Protein AF-A0A2V6MZD0-F1 (afdb_monomer)

pLDDT: mean 96.67, std 4.66, range [62.41, 98.56]

Solvent-accessible surface area (backbone atoms only — not comparable to full-atom values): 3981 Å² total; per-residue (Å²): 62,33,36,42,30,49,76,87,43,78,40,85,44,50,93,91,65,85,85,88,82,62,90,89,59,58,69,52,78,47,74,78,45,92,72,87,84,88,88,84,65,87,72,75,58,65,70,58,53,51,52,53,51,57,56,61,75,74,109

Structure (mmCIF, N/CA/C/O backbone):
data_AF-A0A2V6MZD0-F1
#
_entry.id   AF-A0A2V6MZD0-F1
#
loop_
_atom_site.group_PDB
_atom_site.id
_atom_site.type_symbol
_atom_site.label_atom_id
_atom_site.label_alt_id
_atom_site.label_comp_id
_atom_site.label_asym_id
_atom_site.label_entity_id
_atom_site.label_seq_id
_atom_site.pdbx_PDB_ins_code
_atom_site.Cartn_x
_atom_site.Cartn_y
_atom_site.Cartn_z
_atom_site.occupancy
_atom_site.B_iso_or_equiv
_atom_site.auth_seq_id
_atom_site.auth_comp_id
_atom_site.auth_asym_id
_atom_site.auth_atom_id
_atom_site.pdbx_PDB_model_num
ATOM 1 N N . ARG A 1 1 ? -10.659 2.551 8.236 1.00 96.56 1 ARG A N 1
ATOM 2 C CA . ARG A 1 1 ? -11.122 3.015 6.905 1.00 96.56 1 ARG A CA 1
ATOM 3 C C . ARG A 1 1 ? -10.101 3.975 6.331 1.00 96.56 1 ARG A C 1
ATOM 5 O O . ARG A 1 1 ? -9.519 4.770 7.068 1.00 96.56 1 ARG A O 1
ATOM 12 N N . MET A 1 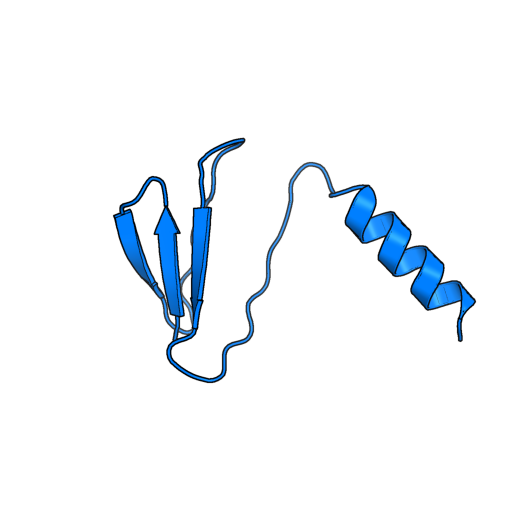2 ? -9.903 3.921 5.022 1.00 98.00 2 MET A N 1
ATOM 13 C CA . MET A 1 2 ? -8.965 4.786 4.312 1.00 98.00 2 MET A CA 1
ATOM 14 C C . MET A 1 2 ? -9.512 5.161 2.940 1.00 98.00 2 MET A C 1
ATOM 16 O O . MET A 1 2 ? -10.432 4.521 2.437 1.00 98.00 2 MET A O 1
ATOM 20 N N . LYS A 1 3 ? -8.914 6.174 2.329 1.00 98.44 3 LYS A N 1
ATOM 21 C CA . LYS A 1 3 ? -9.155 6.573 0.951 1.00 98.44 3 LYS A CA 1
ATOM 22 C C . LYS A 1 3 ? -7.914 6.237 0.133 1.00 98.44 3 LYS A C 1
ATOM 24 O O . LYS A 1 3 ? -6.867 6.853 0.318 1.00 98.44 3 LYS A O 1
ATOM 29 N N . LEU A 1 4 ? -8.036 5.246 -0.742 1.00 98.31 4 LEU A N 1
ATOM 30 C CA . LEU A 1 4 ? -7.024 4.909 -1.735 1.00 98.31 4 LEU A CA 1
ATOM 31 C C . LEU A 1 4 ? -7.236 5.812 -2.953 1.00 98.31 4 LEU A C 1
ATOM 33 O O . LEU A 1 4 ? -8.334 5.871 -3.493 1.00 98.31 4 LEU A O 1
ATOM 37 N N . ILE A 1 5 ? -6.212 6.545 -3.366 1.00 98.56 5 ILE A N 1
ATOM 38 C CA . ILE A 1 5 ? -6.255 7.445 -4.519 1.00 98.56 5 ILE A CA 1
ATOM 39 C C . ILE A 1 5 ? -5.443 6.779 -5.620 1.00 98.56 5 ILE A C 1
ATOM 41 O O . ILE A 1 5 ? -4.234 6.641 -5.466 1.00 98.56 5 ILE A O 1
ATOM 45 N N . VAL A 1 6 ? -6.092 6.359 -6.703 1.00 98.06 6 VAL A N 1
ATOM 46 C CA . VAL A 1 6 ? -5.468 5.651 -7.830 1.00 98.06 6 VAL A CA 1
ATOM 47 C C . VAL A 1 6 ? -5.674 6.478 -9.087 1.00 98.06 6 VAL A C 1
ATOM 49 O O . VAL A 1 6 ? -6.813 6.745 -9.461 1.00 98.06 6 VAL A O 1
ATOM 52 N N . ASP A 1 7 ? -4.582 6.932 -9.700 1.00 97.00 7 ASP A N 1
ATOM 53 C CA . ASP A 1 7 ? -4.608 7.824 -10.869 1.00 97.00 7 ASP A CA 1
ATOM 54 C C . ASP A 1 7 ? -5.551 9.034 -10.674 1.00 97.00 7 ASP A C 1
ATOM 56 O O . ASP A 1 7 ? -6.433 9.339 -11.474 1.00 97.00 7 ASP A O 1
ATOM 60 N N . GLY A 1 8 ? -5.445 9.667 -9.500 1.00 97.06 8 GLY A N 1
ATOM 61 C CA . GLY A 1 8 ? -6.291 10.795 -9.091 1.00 97.06 8 GLY A CA 1
ATOM 62 C C . GLY A 1 8 ? -7.721 10.429 -8.670 1.00 97.06 8 GLY A C 1
ATOM 63 O O . GLY A 1 8 ? -8.422 11.283 -8.126 1.00 97.06 8 GLY A O 1
ATOM 64 N N . THR A 1 9 ? -8.157 9.178 -8.846 1.00 97.81 9 THR A N 1
ATOM 65 C CA . THR A 1 9 ? -9.511 8.735 -8.491 1.00 97.81 9 THR A CA 1
ATOM 66 C C . THR A 1 9 ? -9.559 8.187 -7.063 1.00 97.81 9 THR A C 1
ATOM 68 O O . THR A 1 9 ? -8.831 7.247 -6.743 1.00 97.81 9 THR A O 1
ATOM 71 N N . PRO A 1 10 ? -10.412 8.734 -6.179 1.00 98.06 10 PRO A N 1
ATOM 72 C CA . PRO A 1 10 ? -10.524 8.259 -4.809 1.00 98.06 10 PRO A CA 1
ATOM 73 C C . PRO A 1 10 ? -11.449 7.044 -4.673 1.00 98.06 10 PRO A C 1
ATOM 75 O O . PRO A 1 10 ? -12.528 6.987 -5.266 1.00 98.06 10 PRO A O 1
ATOM 78 N N . HIS A 1 11 ? -11.055 6.103 -3.821 1.00 98.06 11 HIS A N 1
ATOM 79 C CA . HIS A 1 11 ? -11.790 4.892 -3.473 1.00 98.06 11 HIS A CA 1
ATOM 80 C C . HIS A 1 11 ? -11.808 4.737 -1.949 1.00 98.06 11 HIS A C 1
ATOM 82 O O . HIS A 1 11 ?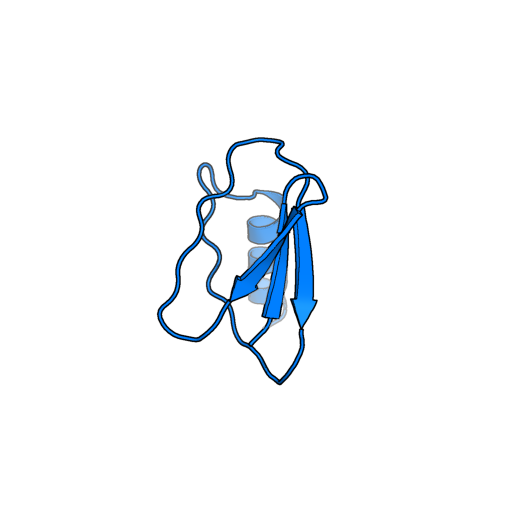 -10.753 4.649 -1.320 1.00 98.06 11 HIS A O 1
ATOM 88 N N . GLU A 1 12 ? -12.992 4.724 -1.334 1.00 98.12 12 GLU A N 1
ATOM 89 C CA . GLU A 1 12 ? -13.104 4.436 0.101 1.00 98.12 12 GLU A CA 1
ATOM 90 C C . GLU A 1 12 ? -12.957 2.931 0.340 1.00 98.12 12 GLU A C 1
ATOM 92 O O . GLU A 1 12 ? -13.604 2.122 -0.321 1.00 98.12 12 GLU A O 1
ATOM 97 N N . MET A 1 13 ? -12.094 2.573 1.288 1.00 98.19 13 MET A N 1
ATOM 98 C CA . MET A 1 13 ? -11.734 1.201 1.620 1.00 98.19 13 MET A CA 1
ATOM 99 C C . MET A 1 13 ? -11.960 0.926 3.106 1.00 98.19 13 MET A C 1
ATOM 101 O O . MET A 1 13 ? -11.599 1.730 3.981 1.00 98.19 13 MET A O 1
ATOM 105 N N . LYS A 1 14 ? -12.529 -0.240 3.404 1.00 98.00 14 LYS A N 1
ATOM 106 C CA . LYS A 1 14 ? -12.784 -0.744 4.759 1.00 98.00 14 LYS A CA 1
ATOM 107 C C . LYS A 1 14 ? -12.223 -2.156 4.941 1.00 98.00 14 LYS A C 1
ATOM 109 O O . LYS A 1 14 ? -11.755 -2.800 4.007 1.00 98.00 14 LYS A O 1
ATOM 114 N N . THR A 1 15 ? -12.270 -2.639 6.179 1.00 98.06 15 THR A N 1
ATOM 115 C CA . THR A 1 15 ? -11.887 -4.013 6.519 1.00 98.06 15 THR A CA 1
ATOM 116 C C . THR A 1 15 ? -12.646 -5.020 5.658 1.00 98.06 15 THR A C 1
ATOM 118 O O . THR A 1 15 ? -13.872 -4.959 5.571 1.00 98.06 15 THR A O 1
ATOM 121 N N . GLY A 1 16 ? -11.911 -5.966 5.073 1.00 97.94 16 GLY A N 1
ATOM 122 C CA . GLY A 1 16 ? -12.447 -7.000 4.188 1.00 97.94 16 GLY A CA 1
ATOM 123 C C . GLY A 1 16 ? -12.361 -6.656 2.701 1.00 97.94 16 GLY A C 1
ATOM 124 O O . GLY A 1 16 ? -12.440 -7.568 1.883 1.00 97.94 16 GLY A O 1
ATOM 125 N N . ASP A 1 17 ? -12.144 -5.388 2.346 1.00 98.19 17 ASP A N 1
ATOM 126 C CA . ASP A 1 17 ? -11.930 -5.004 0.955 1.00 98.19 17 ASP A CA 1
ATOM 127 C C . ASP A 1 17 ? -10.492 -5.320 0.507 1.00 98.19 17 ASP A C 1
ATOM 129 O O . ASP A 1 17 ? -9.551 -5.350 1.305 1.00 98.19 17 ASP A O 1
ATOM 133 N N . SER A 1 18 ? -10.314 -5.499 -0.800 1.00 97.75 18 SER A N 1
ATOM 134 C CA . SER A 1 18 ? -9.014 -5.689 -1.447 1.00 97.75 18 SER A CA 1
ATOM 135 C C . SER A 1 18 ? -8.926 -4.840 -2.709 1.00 97.75 18 SER A C 1
ATOM 137 O O . SER A 1 18 ? -9.937 -4.651 -3.386 1.00 97.75 18 SER A O 1
ATOM 139 N N . PHE A 1 19 ? -7.726 -4.388 -3.064 1.00 97.56 19 PHE A N 1
ATOM 140 C CA . PHE A 1 19 ? -7.494 -3.618 -4.283 1.00 97.56 19 PHE A CA 1
ATOM 141 C C . PHE A 1 19 ? -6.250 -4.122 -5.014 1.00 97.56 19 PHE A C 1
ATOM 143 O O . PHE A 1 19 ? -5.272 -4.511 -4.379 1.00 97.56 19 PHE A O 1
ATOM 150 N N . TYR A 1 20 ? -6.285 -4.110 -6.348 1.00 97.12 20 TYR A N 1
ATOM 151 C CA . TYR A 1 20 ? -5.138 -4.449 -7.188 1.00 97.12 20 TYR A CA 1
ATOM 152 C C . TYR A 1 20 ? -4.536 -3.183 -7.797 1.00 97.12 20 TYR A C 1
ATOM 154 O O . TYR A 1 20 ? -5.231 -2.417 -8.463 1.00 97.12 20 TYR A O 1
ATOM 162 N N . LEU A 1 21 ? -3.235 -2.987 -7.593 1.00 97.31 21 LEU A N 1
ATOM 163 C CA . LEU A 1 21 ? -2.470 -1.895 -8.185 1.00 97.31 21 LEU A CA 1
ATOM 164 C C . LEU A 1 21 ? -1.540 -2.464 -9.256 1.00 97.31 21 LEU A C 1
ATOM 166 O O . LEU A 1 21 ? -0.613 -3.217 -8.953 1.00 97.31 21 LEU A O 1
ATOM 170 N N . ALA A 1 22 ? -1.799 -2.111 -10.514 1.00 96.25 22 ALA A N 1
ATOM 171 C CA . ALA A 1 22 ? -0.928 -2.489 -11.617 1.00 96.25 22 ALA A CA 1
ATOM 172 C C . ALA A 1 22 ? 0.409 -1.729 -11.557 1.00 96.25 22 ALA A C 1
ATOM 174 O O . ALA A 1 22 ? 0.525 -0.662 -10.946 1.00 96.25 22 ALA A O 1
ATOM 175 N N . THR A 1 23 ? 1.429 -2.281 -12.216 1.00 95.69 23 THR A N 1
ATOM 176 C CA . THR A 1 23 ? 2.775 -1.699 -12.269 1.00 95.69 23 THR A CA 1
ATOM 177 C C . THR A 1 23 ? 2.738 -0.237 -12.716 1.00 95.69 23 THR A C 1
ATOM 179 O O . THR A 1 23 ? 2.114 0.097 -13.719 1.00 95.69 23 THR A O 1
ATOM 182 N N . ASN A 1 24 ? 3.454 0.621 -11.983 1.00 95.69 24 ASN A N 1
ATOM 183 C CA . ASN A 1 24 ? 3.618 2.055 -12.251 1.00 95.69 24 ASN A CA 1
ATOM 184 C C . ASN A 1 24 ? 2.330 2.896 -12.265 1.00 95.69 24 ASN A C 1
ATOM 186 O O . ASN A 1 24 ? 2.392 4.063 -12.647 1.00 95.69 24 ASN A O 1
ATOM 190 N N . VAL A 1 25 ? 1.184 2.364 -11.828 1.00 97.38 25 VAL A N 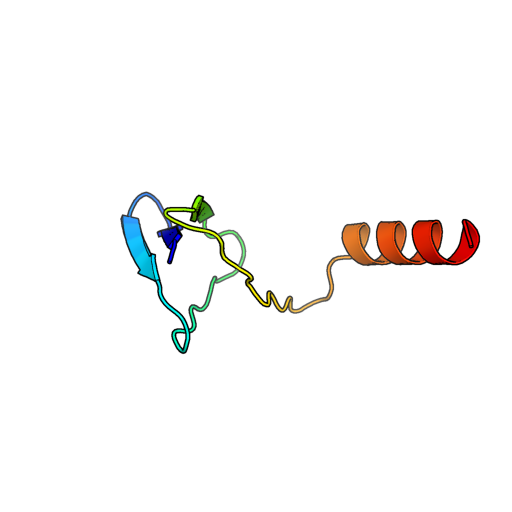1
ATOM 191 C CA . VAL A 1 25 ? -0.016 3.190 -11.641 1.00 97.38 25 VAL A CA 1
ATOM 192 C C . VAL A 1 25 ? 0.219 4.126 -10.453 1.00 97.38 25 VAL A C 1
ATOM 194 O O . VAL A 1 25 ? 0.495 3.625 -9.360 1.00 97.38 25 VAL A O 1
ATOM 197 N N . PRO A 1 26 ? 0.122 5.460 -10.610 1.00 98.06 26 PRO A N 1
ATOM 198 C CA . PRO A 1 26 ? 0.271 6.386 -9.494 1.00 98.06 26 PRO A CA 1
ATOM 199 C C . PRO A 1 26 ? -0.787 6.122 -8.423 1.00 98.06 26 PRO A C 1
ATOM 201 O O . PRO A 1 26 ? -1.982 6.078 -8.724 1.00 98.06 26 PRO A O 1
ATOM 204 N N . HIS A 1 27 ? -0.357 5.950 -7.174 1.00 98.25 27 HIS A N 1
ATOM 205 C CA . HIS A 1 27 ? -1.267 5.702 -6.063 1.00 98.25 27 HIS A CA 1
ATOM 206 C C . HIS A 1 27 ? -0.788 6.324 -4.750 1.00 98.25 27 HIS A C 1
ATOM 208 O O . HIS A 1 27 ? 0.409 6.500 -4.524 1.00 98.25 27 HIS A O 1
ATOM 214 N N . GLY A 1 28 ? -1.742 6.645 -3.878 1.00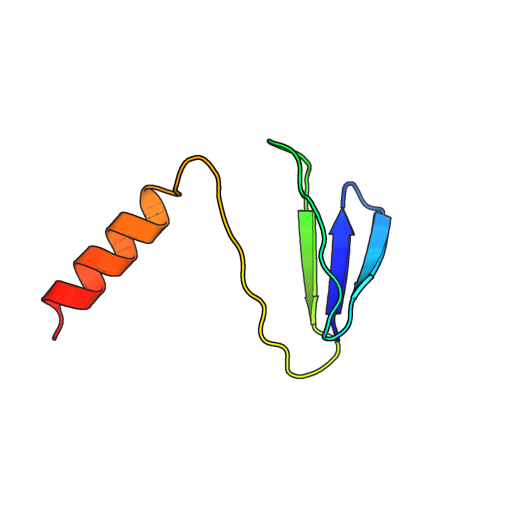 97.44 28 GLY A N 1
ATOM 215 C CA . GLY A 1 28 ? -1.511 7.150 -2.526 1.00 97.44 28 GLY A CA 1
ATOM 216 C C . GLY A 1 28 ? -2.671 6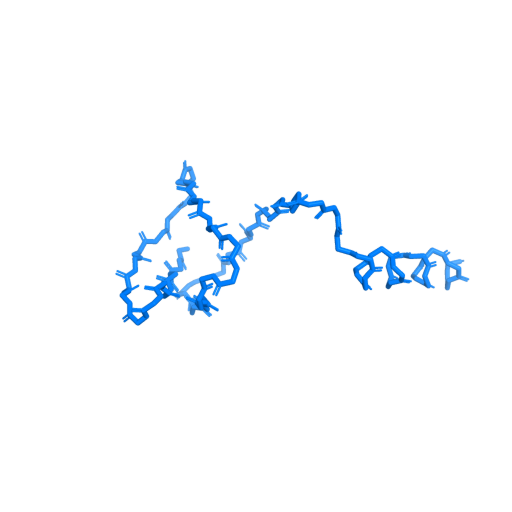.808 -1.593 1.00 97.44 28 GLY A C 1
ATOM 217 O O . GLY A 1 28 ? -3.733 6.384 -2.048 1.00 97.44 28 GLY A O 1
ATOM 218 N N . VAL A 1 29 ? -2.475 6.974 -0.284 1.00 97.56 29 VAL A N 1
ATOM 219 C CA . VAL A 1 29 ? -3.487 6.655 0.735 1.00 97.56 29 VAL A CA 1
ATOM 220 C C . VAL A 1 29 ? -3.620 7.792 1.741 1.00 97.56 29 VAL A C 1
ATOM 222 O O . VAL A 1 29 ? -2.623 8.296 2.254 1.00 97.56 29 VAL A O 1
ATOM 225 N N . GLU A 1 30 ? -4.863 8.134 2.076 1.00 98.00 30 GLU A N 1
ATOM 226 C CA . GLU A 1 30 ? -5.223 8.987 3.212 1.00 98.00 30 GLU A CA 1
ATOM 227 C C . GLU A 1 30 ? -6.006 8.144 4.231 1.00 98.00 30 GLU A C 1
ATOM 229 O O . GLU A 1 30 ? -7.032 7.543 3.898 1.00 98.00 30 GLU A O 1
ATOM 234 N N . THR A 1 31 ? -5.537 8.062 5.478 1.00 97.81 31 THR A N 1
ATOM 235 C CA . THR A 1 31 ? -6.271 7.348 6.536 1.00 97.81 31 THR A CA 1
ATOM 236 C C . THR A 1 31 ? -7.374 8.239 7.107 1.00 97.81 31 THR A C 1
ATOM 238 O O . THR A 1 31 ? -7.162 9.420 7.363 1.00 97.81 31 THR A O 1
ATOM 241 N N . ILE A 1 32 ? -8.571 7.673 7.286 1.00 97.94 32 ILE A N 1
ATOM 242 C CA . ILE A 1 32 ? -9.725 8.375 7.880 1.00 97.94 32 ILE A CA 1
ATOM 243 C C . ILE A 1 32 ? -9.812 8.067 9.385 1.00 97.94 32 ILE A C 1
ATOM 245 O O . ILE A 1 32 ? -10.253 8.889 10.180 1.00 97.94 32 ILE A O 1
ATOM 249 N N . GLU A 1 33 ? -9.371 6.873 9.775 1.00 97.50 33 GLU A N 1
ATOM 250 C CA . GLU A 1 33 ? -9.315 6.352 11.144 1.00 97.50 33 GLU A CA 1
ATOM 251 C C . GLU A 1 33 ? -8.131 5.371 11.253 1.00 97.50 33 GLU A C 1
ATOM 253 O O . GLU A 1 33 ? -7.539 5.002 10.230 1.00 97.50 33 GLU A O 1
ATOM 258 N N . GLU A 1 34 ? -7.788 4.927 12.468 1.00 97.94 34 GLU A N 1
ATOM 259 C CA . GLU A 1 34 ? -6.711 3.952 12.690 1.00 97.94 34 GLU A CA 1
ATOM 260 C C . GLU A 1 34 ? -6.907 2.718 11.799 1.00 97.94 34 GLU A C 1
ATOM 262 O O . GLU A 1 34 ? -7.963 2.084 11.787 1.00 97.94 34 GLU A O 1
ATOM 267 N N . THR A 1 35 ? -5.902 2.425 10.977 1.00 96.75 35 THR A N 1
ATOM 268 C CA . THR A 1 35 ? -6.013 1.442 9.901 1.00 96.75 35 THR A CA 1
ATOM 269 C C . THR A 1 35 ? -4.721 0.646 9.800 1.00 96.75 35 THR A C 1
ATOM 271 O O . THR A 1 35 ? -3.627 1.202 9.869 1.00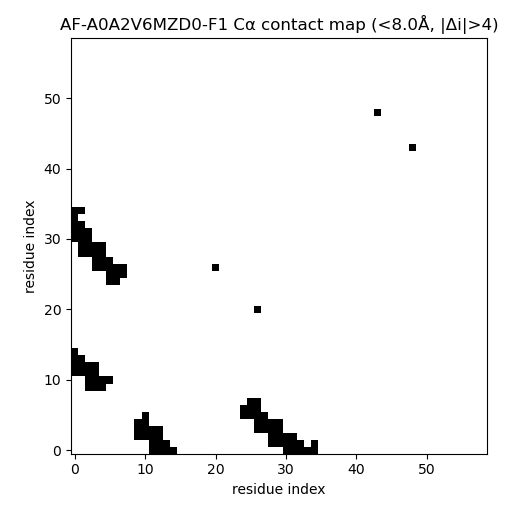 96.75 35 THR A O 1
ATOM 274 N N . ARG A 1 36 ? -4.857 -0.665 9.591 1.00 97.19 36 ARG A N 1
ATOM 275 C CA . ARG A 1 36 ? -3.756 -1.564 9.248 1.00 97.19 36 ARG A CA 1
ATOM 276 C C . ARG A 1 36 ? -4.043 -2.194 7.892 1.00 97.19 36 ARG A C 1
ATOM 278 O O . ARG A 1 36 ? -5.122 -2.746 7.693 1.00 97.19 36 ARG A O 1
ATOM 285 N N . VAL A 1 37 ? -3.069 -2.122 6.995 1.00 97.06 37 VAL A N 1
ATOM 286 C CA . VAL A 1 37 ? -3.135 -2.686 5.642 1.00 97.06 37 VAL A CA 1
ATOM 287 C C . VAL A 1 37 ? -2.101 -3.801 5.519 1.00 97.06 37 VAL A C 1
ATOM 289 O O . VAL A 1 37 ? -1.059 -3.765 6.179 1.00 97.06 37 VAL A O 1
ATOM 292 N N . LEU A 1 38 ? -2.414 -4.807 4.706 1.00 97.56 38 LEU A N 1
ATOM 293 C CA . LEU A 1 38 ? -1.461 -5.811 4.255 1.00 97.56 38 LEU A CA 1
ATOM 294 C C . LEU A 1 38 ? -1.190 -5.581 2.770 1.00 97.56 38 LEU A C 1
ATOM 296 O O . LEU A 1 38 ? -2.056 -5.862 1.945 1.00 97.56 38 LEU A O 1
ATOM 300 N N . ASP A 1 39 ? 0.015 -5.120 2.451 1.00 96.81 39 ASP A N 1
ATOM 301 C CA . ASP A 1 39 ? 0.470 -4.979 1.071 1.00 96.81 39 ASP A CA 1
ATOM 302 C C . ASP A 1 39 ? 1.312 -6.185 0.658 1.00 96.81 39 ASP A C 1
ATOM 304 O O . ASP A 1 39 ? 2.154 -6.677 1.413 1.00 96.81 39 ASP A O 1
ATOM 308 N N . THR A 1 40 ? 1.089 -6.656 -0.567 1.00 96.81 40 THR A N 1
ATOM 309 C CA . THR A 1 40 ? 1.876 -7.732 -1.177 1.00 96.81 40 THR A CA 1
ATOM 310 C C . THR A 1 40 ? 2.416 -7.253 -2.516 1.00 96.81 40 THR A C 1
ATOM 312 O O . THR A 1 40 ? 1.700 -6.625 -3.293 1.00 96.81 40 THR A O 1
ATOM 315 N N . PHE A 1 41 ? 3.692 -7.529 -2.778 1.00 96.94 41 PHE A N 1
ATOM 316 C CA . PHE A 1 41 ? 4.393 -7.061 -3.973 1.00 96.94 41 PHE A CA 1
ATOM 317 C C . PHE A 1 41 ? 4.922 -8.250 -4.774 1.00 96.94 41 PHE A C 1
ATOM 319 O O . PHE A 1 41 ? 5.419 -9.223 -4.203 1.00 96.94 41 PHE A O 1
ATOM 326 N N . SER A 1 42 ? 4.816 -8.164 -6.100 1.00 96.25 42 SER A N 1
ATOM 327 C CA . SER A 1 42 ? 5.372 -9.143 -7.033 1.00 96.25 42 SER A CA 1
ATOM 328 C C . SER A 1 42 ? 6.015 -8.410 -8.222 1.00 96.25 42 SER A C 1
ATOM 330 O O . SER A 1 42 ? 5.290 -7.737 -8.959 1.00 96.25 42 SER A O 1
ATOM 332 N N . PRO A 1 43 ? 7.346 -8.496 -8.415 1.00 96.25 43 PRO A N 1
ATOM 333 C CA . PRO A 1 43 ? 8.324 -9.163 -7.546 1.00 96.25 43 PRO A CA 1
ATOM 334 C C . PRO A 1 43 ? 8.463 -8.478 -6.166 1.00 96.25 43 PRO A C 1
ATOM 336 O O . PRO A 1 43 ? 7.920 -7.388 -5.964 1.00 96.25 43 PRO A O 1
ATOM 339 N N . PRO A 1 44 ? 9.160 -9.105 -5.197 1.00 96.81 44 PRO A N 1
ATOM 340 C CA . PRO A 1 44 ? 9.466 -8.478 -3.912 1.00 96.81 44 PRO A CA 1
ATOM 341 C C . PRO A 1 44 ? 10.188 -7.128 -4.059 1.00 96.81 44 PRO A C 1
ATOM 343 O O . PRO A 1 44 ? 10.888 -6.886 -5.038 1.00 96.81 44 PRO A O 1
ATOM 346 N N . ARG A 1 45 ? 10.022 -6.255 -3.060 1.00 97.38 45 ARG A N 1
ATOM 347 C CA . ARG A 1 45 ? 10.664 -4.933 -2.991 1.00 97.38 45 ARG A CA 1
ATOM 348 C C . ARG A 1 45 ? 12.032 -5.047 -2.316 1.00 97.38 45 ARG A C 1
ATOM 350 O O . ARG A 1 45 ? 12.096 -5.185 -1.093 1.00 97.38 45 ARG A O 1
ATOM 357 N N . ASP A 1 46 ? 13.105 -4.997 -3.101 1.00 98.12 46 ASP A N 1
ATOM 358 C CA . ASP A 1 46 ? 14.487 -5.161 -2.621 1.00 98.12 46 ASP A CA 1
ATOM 359 C C . ASP A 1 46 ? 14.855 -4.165 -1.511 1.00 98.12 46 ASP A C 1
ATOM 361 O O . ASP A 1 46 ? 15.518 -4.519 -0.537 1.00 98.12 46 ASP A O 1
ATOM 365 N N . GLU A 1 47 ? 14.377 -2.924 -1.602 1.00 98.06 47 GLU A N 1
ATOM 366 C CA . GLU A 1 47 ? 14.626 -1.892 -0.600 1.00 98.06 47 GLU A CA 1
ATOM 367 C C . GLU A 1 47 ? 13.953 -2.195 0.746 1.00 98.06 47 GLU A C 1
ATOM 369 O O . GLU A 1 47 ? 14.527 -1.906 1.796 1.00 98.06 47 GLU A O 1
ATOM 374 N N . TYR A 1 48 ? 12.770 -2.819 0.745 1.00 97.31 48 TYR A N 1
ATOM 375 C CA . TYR A 1 48 ? 12.095 -3.224 1.982 1.00 97.31 48 TYR A CA 1
ATOM 376 C C . TYR A 1 48 ? 12.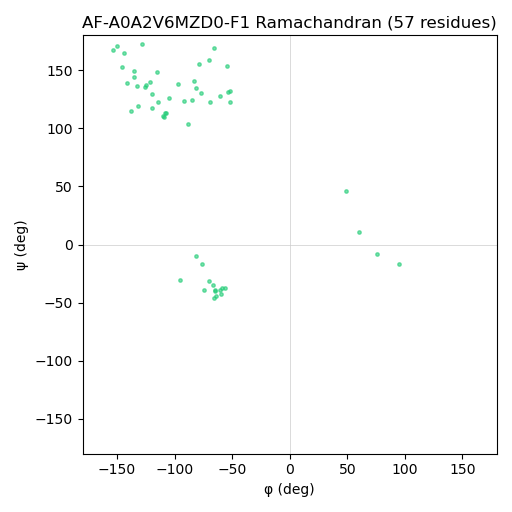782 -4.446 2.590 1.00 97.31 48 TYR A C 1
ATOM 378 O O . TYR A 1 48 ? 13.004 -4.482 3.798 1.00 97.31 48 TYR A O 1
ATOM 386 N N . LEU A 1 49 ? 13.218 -5.394 1.754 1.00 97.12 49 LEU A N 1
ATOM 387 C CA . LEU A 1 49 ? 14.006 -6.543 2.202 1.00 97.12 49 LEU A CA 1
ATOM 388 C C . LEU A 1 49 ? 15.335 -6.114 2.846 1.00 97.12 49 LEU A C 1
ATOM 390 O O . LEU A 1 49 ? 15.732 -6.680 3.866 1.00 97.12 49 LEU A O 1
ATOM 394 N N . ALA A 1 50 ? 16.003 -5.096 2.297 1.00 97.75 50 ALA A N 1
ATOM 395 C CA . ALA A 1 50 ? 17.227 -4.543 2.876 1.00 97.75 50 ALA A CA 1
ATOM 396 C C . ALA A 1 50 ? 16.983 -3.889 4.251 1.00 97.75 50 ALA A C 1
ATOM 398 O O . ALA A 1 50 ? 17.784 -4.071 5.171 1.00 97.75 50 ALA A O 1
ATOM 399 N N . ILE A 1 51 ? 15.867 -3.166 4.420 1.00 97.62 51 ILE A N 1
ATOM 400 C CA . ILE A 1 51 ? 15.462 -2.590 5.715 1.00 97.62 51 ILE A CA 1
ATOM 401 C C . ILE A 1 51 ? 15.173 -3.699 6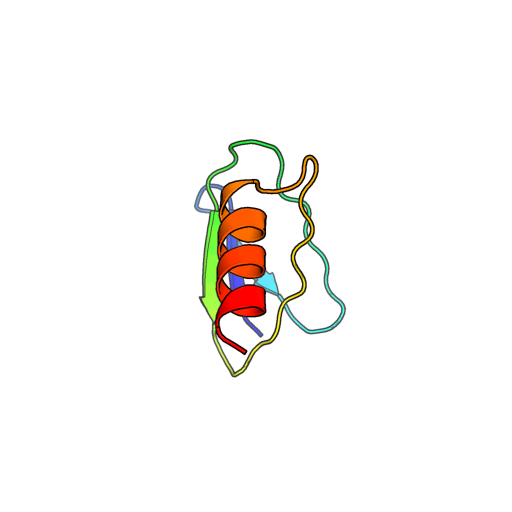.734 1.00 97.62 51 ILE A C 1
ATOM 403 O O . ILE A 1 51 ? 15.631 -3.619 7.877 1.00 97.62 51 ILE A O 1
ATOM 407 N N . ASP A 1 52 ? 14.456 -4.747 6.325 1.00 96.56 52 ASP A N 1
ATOM 408 C CA . ASP A 1 52 ? 14.163 -5.902 7.175 1.00 96.56 52 ASP A CA 1
ATOM 409 C C . ASP A 1 52 ? 15.440 -6.597 7.653 1.00 96.56 52 ASP A C 1
ATOM 411 O O . ASP A 1 52 ? 15.556 -6.946 8.830 1.00 96.56 52 ASP A O 1
ATOM 415 N N . GLU A 1 53 ? 16.421 -6.766 6.767 1.00 97.69 53 GLU A N 1
ATOM 416 C CA . GLU A 1 53 ? 17.711 -7.359 7.114 1.00 97.69 53 GLU A CA 1
ATOM 417 C C . GLU A 1 53 ? 18.499 -6.488 8.096 1.00 97.69 53 GLU A C 1
ATOM 419 O O . GLU A 1 53 ? 18.956 -6.977 9.131 1.00 97.69 53 GLU A O 1
ATOM 424 N N . ALA A 1 54 ? 18.576 -5.179 7.850 1.00 97.56 54 ALA A N 1
ATOM 425 C CA . ALA A 1 54 ? 19.213 -4.250 8.780 1.00 97.56 54 ALA A CA 1
ATOM 426 C C . ALA A 1 54 ? 18.544 -4.273 10.169 1.00 97.56 54 ALA A C 1
ATOM 428 O O . ALA A 1 54 ? 19.223 -4.200 11.194 1.00 97.56 54 ALA A O 1
ATOM 429 N N . ASN A 1 55 ? 17.217 -4.414 10.225 1.00 97.25 55 ASN A N 1
ATOM 430 C CA . ASN A 1 55 ? 16.475 -4.516 11.481 1.00 97.25 55 ASN A CA 1
ATOM 431 C C . ASN A 1 55 ? 16.713 -5.842 12.218 1.00 97.25 55 ASN A C 1
ATOM 433 O O . ASN A 1 55 ? 16.689 -5.853 13.449 1.00 97.25 55 ASN A O 1
ATOM 437 N N . ARG A 1 56 ? 16.961 -6.949 11.503 1.00 96.56 56 ARG A N 1
ATOM 4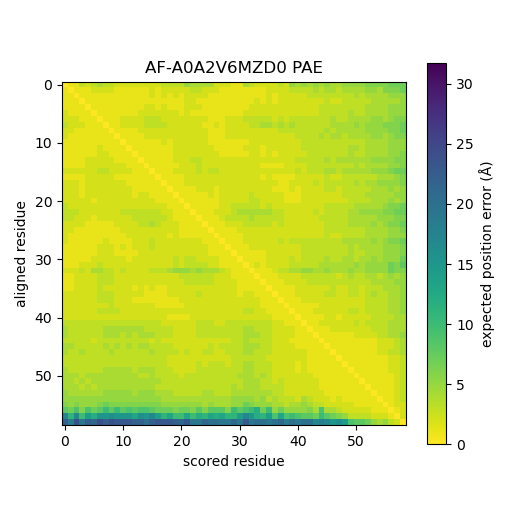38 C CA . ARG A 1 56 ? 17.344 -8.232 12.117 1.00 96.56 56 ARG A CA 1
ATOM 439 C C . ARG A 1 56 ? 18.700 -8.151 12.812 1.00 96.56 56 ARG A C 1
ATOM 441 O O . ARG A 1 56 ? 18.835 -8.691 13.901 1.00 96.56 56 ARG A O 1
ATOM 448 N N . GLN A 1 57 ? 19.660 -7.443 12.221 1.00 93.31 57 GLN A N 1
ATOM 449 C CA . GLN A 1 57 ? 21.025 -7.308 12.748 1.00 93.31 57 GLN A CA 1
ATOM 450 C C . GLN A 1 57 ? 21.145 -6.338 13.936 1.00 93.31 57 GLN A C 1
ATOM 452 O O . GLN A 1 57 ? 22.149 -6.347 14.640 1.00 93.31 57 GLN A O 1
ATOM 457 N N . ARG A 1 58 ? 20.141 -5.477 14.153 1.00 90.50 58 ARG A N 1
ATOM 458 C CA . ARG A 1 58 ? 20.082 -4.532 15.285 1.00 90.50 58 ARG A CA 1
ATOM 459 C C . ARG A 1 58 ? 19.579 -5.155 16.593 1.00 90.50 58 ARG A C 1
ATOM 461 O O . ARG A 1 58 ? 19.601 -4.468 17.613 1.00 90.50 58 ARG A O 1
ATOM 468 N N . LYS A 1 59 ? 19.058 -6.382 16.544 1.00 62.41 59 LYS A N 1
ATOM 469 C CA . LYS A 1 59 ? 18.583 -7.139 17.709 1.00 62.41 59 LYS A CA 1
ATOM 470 C C . LYS A 1 59 ? 19.710 -7.969 18.302 1.00 62.41 59 LYS A C 1
ATOM 472 O O . LYS A 1 59 ? 19.710 -8.092 19.544 1.00 62.41 59 LYS A O 1
#

Secondary structure (DSSP, 8-state):
-EEEEETTEEEEE-TT------TT--EEEEESSS-------SS--HHHHHHHHHHHHT-

Sequence (59 aa):
RMKLIVDGTPHEMKTGDSFYLATNVPHGVETIEETRVLDTFSPPRDEYLAIDEANRQRK

Mean predicted aligned error: 2.88 Å

Foldseek 3Di:
DKWKQWQNRTDDDDPPDDDDDDPPTDIDMDDPDDDDDDDDDVPDDVVVVVVVVVVVVVD

Radius of gyration: 14.22 Å; Cα contacts (8 Å, |Δi|>4): 52; chains: 1; bounding box: 34×20×30 Å

=== Feature glossary ===
A reading guide for the features in this record.

Start from the sequence.

  · Sequence gives the chain of amino acids in standard one-letter code (A=alanine, C=cysteine, …, Y=tyrosine), read N→C. It is the only feature that is directly encoded by the gene; all structural features are derived from the folded form of this sequence.

Fold it, and you get atomic coordinates and the backbone conformation that goes with them.

  · Structure coordinates are given as an mmCIF _atom_site loop: one row per atom with element, residue name, chain id, sequence number, and x/y/z position in Å. Only the four main-chain atoms per residue are included here; side chains are omitted to keep the record compact.

  · Backbone dihedral angles. Every residue except chain termini has a φ (preceding-C → N → Cα → C) and a ψ (N → Cα → C → next-N). They are reported in degrees following the IUPAC sign convention. Secondary structure is essentially a statement about which (φ, ψ) basin each residue occupies.

  · Eight-state secondary structure (DSSP): H is the canonical α-helix, G the tighter 3₁₀-helix, I the wider π-helix; E/B are β-structure, T and S are turns and bends, and '-' is everything else. DSSP derives these from the pattern of main-chain N–H···O=C hydrogen bonds, not from the sequence.

  · SS3 is a coarse helix/strand/coil call (letters a/b/c) made by the P-SEA algorithm from inter-Cα distances and dihedrals. It is less detailed than DSSP but needs only Cα positions.

Summarize the fold with a handful of shape descriptors and a per-residue structural alphabet.

  · Radius of gyration (Rg) is the root-mean-square distance of Cα atoms from their centroid — a single number for overall size and compactness. A globular domain of N residues has Rg ≈ 2.2·N^0.38 Å; an extended or disordered chain has a much larger Rg. The Cα contact count is the number of residue pairs whose Cα atoms are within 8 Å and are more than four positions apart in sequence — a standard proxy for tertiary packing density. The bounding box is the smallest axis-aligned box enclosing all Cα atoms.

  · 3Di is Foldseek's structural alphabet. Each residue is assigned one of twenty discrete states based on how its Cα sits relative to its spatial (not sequential) neighbors. Aligning 3Di strings finds structural homologs roughly as well as full 3D superposition, but orders of magnitude faster.

  · Solvent-accessible surface area (SASA) is the area in Å² traced out by the centre of a 1.4 Å probe sphere (a water molecule) rolled over the protein's van der Waals surface (Shrake–Rupley / Lee–Richards construction). Buried residues have near-zero SASA; fully exposed residues can exceed 200 Å². The total SASA scales roughly with the number of surface residues.

Ask how reliable the model is.

  · For AlphaFold models, the B-factor field carries pLDDT — the model's own estimate of local accuracy on a 0–100 scale. Regions with pLDDT<50 should be treated as essentially unmodeled; they often correspond to intrinsically disordered segments.

  · For experimental (PDB) structures, the B-factor (temperature factor) quantifies the positional spread of each atom in the crystal — a combination of thermal vibration and static disorder — in units of Å². High B-factors mark flexible loops or poorly resolved regions; low B-factors mark the rigid, well-ordered core.

  · Predicted Aligned Error (PAE) is an AlphaFold confidence matrix: entry (i, j) is the expected error in the position of residue j, in ångströms, when the prediction is superimposed on the true structure at residue i. Low PAE within a block of residues means that block is internally rigid and well-predicted; high PAE between two blocks means their relative placement is uncertain even if each block individually is confident.

Place it in context: what it resembles, what it is annotated as, and how it looks.

  · Structural nearest neighbors (via Foldseek easy-search vs the PDB). Reported per hit: target PDB id, E-value, and alignment TM-score. A TM-score above ~0.5 is the conventional threshold for 'same fold'.

  · Functional annotations link the protein to curated databases. InterPro entries identify conserved domains and families by matching the sequence against member-database signatures (Pfam, PROSITE, CDD, …). Gene Ontology (GO) terms describe molecular function, biological process, and cellular component in a controlled vocabulary. CATH places the structure in a hierarchical fold classification (Class/Architecture/Topology/Homologous-superfamily). The organism is the source species.

  · The contact map is a binary N×N matrix image: pixel (i, j) is dark where Cα_i and Cα_j are within 8 Å and |i−j|>4. Because the |i−j|>4 filter removes local helical contacts, off-diagonal stripes parallel to the main diagonal indicate parallel β-sheets; stripes perpendicular to it indicate antiparallel β-sheets. The Ramachandran plot scatters every residue's (φ, ψ) pair against the sterically allowed regions. The PAE heatmap renders the predicted-aligned-error matrix.

  · Six rendered views show the 3D structure from the faces of a cube — i.e. along ±x, ±y, ±z. Rendering representation is drawn randomly per protein from cartoon (secondary-structure ribbons), sticks (backbone bonds), or molecular surface; coloring is either N→C rainbow (blue at the N-terminus through red at the C-terminus) or one color per chain.